Protein AF-A0A9X0D3S2-F1 (afdb_monomer)

InterPro domains:
  IPR022591 Transcription initiation factor TFIID subunit 1, histone acetyltransferase domain [PF12157] (1-83)
  IPR040240 Transcription initiation factor TFIID subunit 1 [PTHR13900] (1-86)

Radius of gyration: 18.05 Å; Cα contacts (8 Å, |Δi|>4): 117; chains: 1; bounding box: 46×35×56 Å

Nearest PDB structures (foldseek):
  4rgw-assembly1_A  TM=9.937E-01  e=2.142E-07  Homo sapiens
  6mzm-assembly1_A  TM=9.939E-01  e=8.549E-07  Homo sapiens
  6mzl-assembly1_A  TM=9.836E-01  e=9.695E-07  Homo sapiens
  7eg7-assembly1_A  TM=9.935E-01  e=9.335E-06  Homo sapiens
  8wak-assembly1_A  TM=9.688E-01  e=7.729E-06  Homo sapiens

Mean predicted aligned error: 12.79 Å

Secondary structure (DSSP, 8-state):
-HHHHHHHHHTT--HHHH-----S--TTTTSSS-HHHHTSHHHHHHHHHHHHTTS-EEBSSSTT-TTSSSSS----EE----S---S-BPPPTTTHHHHHHHSSS-----

Structure (mmCIF, N/CA/C/O backbone):
data_AF-A0A9X0D3S2-F1
#
_entry.id   AF-A0A9X0D3S2-F1
#
loop_
_atom_site.group_PDB
_atom_site.id
_atom_site.type_symbol
_atom_site.label_atom_id
_atom_site.label_alt_id
_atom_site.label_comp_id
_atom_site.label_asym_id
_atom_site.label_entity_id
_atom_site.label_seq_id
_atom_site.pdbx_PDB_ins_code
_atom_site.Cartn_x
_atom_site.Cartn_y
_atom_site.Cartn_z
_atom_site.occupancy
_atom_site.B_iso_or_equiv
_atom_site.auth_seq_id
_atom_site.auth_comp_id
_atom_site.auth_asym_id
_atom_site.auth_atom_id
_atom_site.pdbx_PDB_model_num
ATOM 1 N N . MET A 1 1 ? 15.211 1.372 3.879 1.00 82.44 1 MET A N 1
ATOM 2 C CA . MET A 1 1 ? 14.708 2.381 2.920 1.00 82.44 1 MET A CA 1
ATOM 3 C C . MET A 1 1 ? 15.318 2.199 1.535 1.00 82.44 1 MET A C 1
ATOM 5 O O . MET A 1 1 ? 14.545 1.964 0.621 1.00 82.44 1 MET A O 1
ATOM 9 N N . LEU A 1 2 ? 16.651 2.159 1.391 1.00 87.19 2 LEU A N 1
ATOM 10 C CA . LEU A 1 2 ? 17.346 2.020 0.093 1.00 87.19 2 LEU A CA 1
ATOM 11 C C . LEU A 1 2 ? 16.837 0.881 -0.812 1.00 87.19 2 LEU A C 1
ATOM 13 O O . LEU A 1 2 ? 16.659 1.074 -2.006 1.00 87.19 2 LEU A O 1
ATOM 17 N N . ALA A 1 3 ? 16.541 -0.297 -0.254 1.00 89.69 3 ALA A N 1
ATOM 18 C CA . ALA A 1 3 ? 16.035 -1.419 -1.051 1.00 89.69 3 ALA A CA 1
ATOM 19 C C . ALA A 1 3 ? 14.660 -1.146 -1.695 1.00 89.69 3 ALA A C 1
ATOM 21 O O . ALA A 1 3 ? 14.403 -1.597 -2.804 1.00 89.69 3 ALA A O 1
ATOM 22 N N . ALA A 1 4 ? 13.771 -0.426 -1.004 1.00 86.50 4 ALA A N 1
ATOM 23 C CA . ALA A 1 4 ? 12.458 -0.074 -1.544 1.00 86.50 4 ALA A CA 1
ATOM 24 C C . ALA A 1 4 ? 12.557 1.094 -2.535 1.00 86.50 4 ALA A C 1
ATOM 26 O O . ALA A 1 4 ? 11.885 1.086 -3.557 1.00 86.50 4 ALA A O 1
ATOM 27 N N . GLU A 1 5 ? 13.448 2.050 -2.267 1.00 86.81 5 GLU A N 1
ATOM 28 C CA . GLU A 1 5 ? 13.780 3.129 -3.200 1.00 86.81 5 GLU A CA 1
ATOM 29 C C . GLU A 1 5 ? 14.305 2.582 -4.532 1.00 86.81 5 GLU A C 1
ATOM 31 O O . GLU A 1 5 ? 13.840 2.996 -5.590 1.00 86.81 5 GLU A O 1
ATOM 36 N N . GLN A 1 6 ? 15.213 1.603 -4.486 1.00 89.44 6 GLN A N 1
ATOM 37 C CA . GLN A 1 6 ? 15.739 0.965 -5.689 1.00 89.44 6 GLN A CA 1
ATOM 38 C C . GLN A 1 6 ? 14.632 0.284 -6.499 1.00 89.44 6 GLN A C 1
ATOM 40 O O . GLN A 1 6 ? 14.546 0.501 -7.699 1.00 89.44 6 GLN A O 1
ATOM 45 N N . ARG A 1 7 ? 13.739 -0.473 -5.849 1.00 88.56 7 ARG A N 1
ATOM 46 C CA . ARG A 1 7 ? 12.608 -1.127 -6.534 1.00 88.56 7 ARG A CA 1
ATOM 47 C C . ARG A 1 7 ? 11.689 -0.123 -7.225 1.00 88.56 7 ARG A C 1
ATOM 49 O O . ARG A 1 7 ? 11.231 -0.384 -8.330 1.00 88.56 7 ARG A O 1
ATOM 56 N N . LEU A 1 8 ? 11.436 1.020 -6.589 1.00 86.31 8 LEU A N 1
ATOM 57 C CA . LEU A 1 8 ? 10.630 2.080 -7.190 1.00 86.31 8 LEU A CA 1
ATOM 58 C C . LEU A 1 8 ? 11.347 2.721 -8.384 1.00 86.31 8 LEU A C 1
ATOM 60 O O . LEU A 1 8 ? 10.720 2.920 -9.422 1.00 86.31 8 LEU A O 1
ATOM 64 N N . LYS A 1 9 ? 12.662 2.955 -8.286 1.00 88.12 9 LYS A N 1
ATOM 65 C CA . LYS A 1 9 ? 13.487 3.408 -9.418 1.00 88.12 9 LYS A CA 1
ATOM 66 C C . LYS A 1 9 ? 13.444 2.411 -10.582 1.00 88.12 9 LYS A C 1
ATOM 68 O O . LYS A 1 9 ? 13.229 2.829 -11.718 1.00 88.12 9 LYS A O 1
ATOM 73 N N . ASP A 1 10 ? 13.572 1.115 -10.301 1.00 89.75 10 ASP A N 1
ATOM 74 C CA . ASP A 1 10 ? 13.507 0.041 -11.303 1.00 89.75 10 ASP A CA 1
ATOM 75 C C . ASP A 1 10 ? 12.117 -0.047 -11.967 1.00 89.75 10 ASP A C 1
ATOM 77 O O . ASP A 1 10 ? 12.014 -0.364 -13.151 1.00 89.75 10 ASP A O 1
ATOM 81 N N . ALA A 1 11 ? 11.051 0.288 -11.232 1.00 86.19 11 ALA A N 1
ATOM 82 C CA . ALA A 1 11 ? 9.683 0.388 -11.743 1.00 86.19 11 ALA A CA 1
ATOM 83 C C . ALA A 1 11 ? 9.393 1.701 -12.508 1.00 86.19 11 ALA A C 1
ATOM 85 O O . ALA A 1 11 ? 8.295 1.874 -13.033 1.00 86.19 11 ALA A O 1
ATOM 86 N N . GLY A 1 12 ? 10.360 2.622 -12.602 1.00 84.56 12 GLY A N 1
ATOM 87 C CA . GLY A 1 12 ? 10.232 3.889 -13.333 1.00 84.56 12 GLY A CA 1
ATOM 8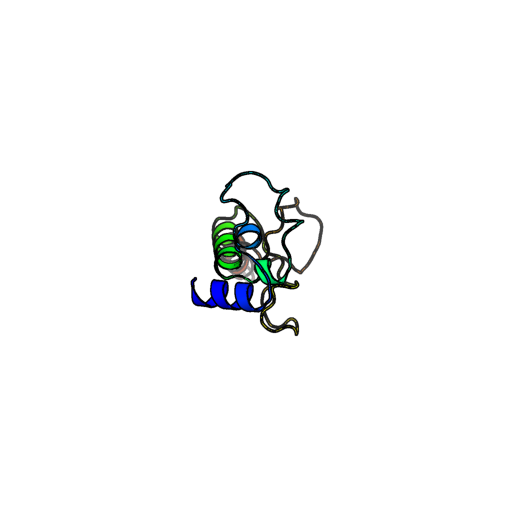8 C C . GLY A 1 12 ? 9.798 5.092 -12.487 1.00 84.56 12 GLY A C 1
ATOM 89 O O . GLY A 1 12 ? 9.644 6.190 -13.025 1.00 84.56 12 GLY A O 1
ATOM 90 N N . TYR A 1 13 ? 9.652 4.933 -11.169 1.00 81.88 13 TYR A N 1
ATOM 91 C CA . TYR A 1 13 ? 9.365 6.034 -10.249 1.00 81.88 13 TYR A CA 1
ATOM 92 C C . TYR A 1 13 ? 10.656 6.786 -9.889 1.00 81.88 13 TYR A C 1
ATOM 94 O O . TYR A 1 13 ? 11.490 6.319 -9.113 1.00 81.88 13 TYR A O 1
ATOM 102 N N . GLY A 1 14 ? 10.840 7.973 -10.473 1.00 75.56 14 GLY A N 1
ATOM 103 C CA . GLY A 1 14 ? 11.985 8.848 -10.194 1.00 75.56 14 GLY A CA 1
ATOM 104 C C . GLY A 1 14 ? 11.881 9.593 -8.857 1.00 75.56 14 GLY A C 1
ATOM 105 O O . GLY A 1 14 ? 10.801 9.723 -8.288 1.00 75.56 14 GLY A O 1
ATOM 106 N N . GLU A 1 15 ? 12.993 10.173 -8.388 1.00 66.44 15 GLU A N 1
ATOM 107 C CA . GLU A 1 15 ? 13.128 10.794 -7.049 1.00 66.44 15 GLU A CA 1
ATOM 108 C C . GLU A 1 15 ? 12.077 11.865 -6.716 1.00 66.44 15 GLU A C 1
ATOM 110 O O . GLU A 1 15 ? 11.720 12.046 -5.556 1.00 66.44 15 GLU A O 1
ATOM 115 N N . LYS A 1 16 ? 11.510 12.517 -7.735 1.00 63.19 16 LYS A N 1
ATOM 116 C CA . LYS A 1 16 ? 10.457 13.537 -7.602 1.00 63.19 16 LYS A CA 1
ATOM 117 C C . LYS A 1 16 ? 9.111 12.965 -7.134 1.00 63.19 16 LYS A C 1
ATOM 119 O O . LYS A 1 16 ? 8.292 13.705 -6.611 1.00 63.19 16 LYS A O 1
ATOM 124 N N . SER A 1 17 ? 8.880 11.670 -7.356 1.00 61.31 17 SER A N 1
ATOM 125 C CA . SER A 1 17 ? 7.648 10.953 -7.001 1.00 61.31 17 SER A CA 1
ATOM 126 C C . SER A 1 17 ? 7.770 10.210 -5.660 1.00 61.31 17 SER A C 1
ATOM 128 O O . SER A 1 17 ? 6.763 9.873 -5.047 1.00 61.31 17 SER A O 1
ATOM 130 N N . LEU A 1 18 ? 8.997 9.982 -5.171 1.00 62.22 18 LEU A N 1
ATOM 131 C CA . LEU A 1 18 ? 9.272 9.135 -3.999 1.00 62.22 18 LEU A CA 1
ATOM 132 C C . LEU A 1 18 ? 9.000 9.828 -2.659 1.00 62.22 18 LEU A C 1
ATOM 134 O O . LEU A 1 18 ? 8.665 9.163 -1.675 1.00 62.22 18 LEU A O 1
ATOM 138 N N . PHE A 1 19 ? 9.136 11.154 -2.622 1.00 60.25 19 PHE A N 1
ATOM 139 C CA . PHE A 1 19 ? 8.951 11.956 -1.420 1.00 60.25 19 PHE A CA 1
ATOM 140 C C . PHE A 1 19 ? 7.625 12.707 -1.505 1.00 60.25 19 PHE A C 1
ATOM 142 O O . PHE A 1 19 ? 7.551 13.817 -2.024 1.00 60.25 19 PHE A O 1
ATOM 149 N N . SER A 1 20 ? 6.561 12.104 -0.977 1.00 55.06 20 SER A N 1
ATOM 150 C CA . SER A 1 20 ? 5.396 12.881 -0.553 1.00 55.06 20 SER A CA 1
ATOM 151 C C . SER A 1 20 ? 5.878 13.807 0.561 1.00 55.06 20 SER A C 1
ATOM 153 O O . SER A 1 20 ? 6.369 13.312 1.578 1.00 55.06 20 SER A O 1
ATOM 155 N N . CYS A 1 21 ? 5.847 15.118 0.310 1.00 46.22 21 CYS A N 1
ATOM 156 C CA . CYS A 1 21 ? 6.409 16.146 1.180 1.00 46.22 21 CYS A CA 1
ATOM 157 C C . CYS A 1 21 ? 6.089 15.899 2.659 1.00 46.22 21 CYS A C 1
ATOM 159 O O . CYS A 1 21 ? 4.985 15.508 3.034 1.00 46.22 21 CYS A O 1
ATOM 161 N N . ASP A 1 22 ? 7.111 16.139 3.473 1.00 45.06 22 ASP A N 1
ATOM 162 C CA . ASP A 1 22 ? 7.211 15.927 4.916 1.00 45.06 22 ASP A CA 1
ATOM 163 C C . ASP A 1 22 ? 6.294 16.835 5.755 1.00 45.06 22 ASP A C 1
ATOM 165 O O . ASP A 1 22 ? 6.606 17.120 6.908 1.00 45.06 22 ASP A O 1
ATOM 169 N N . ASP A 1 23 ? 5.184 17.327 5.204 1.00 44.47 23 ASP A N 1
ATOM 170 C CA . ASP A 1 23 ? 4.349 18.264 5.937 1.00 44.47 23 ASP A CA 1
ATOM 171 C C . ASP A 1 23 ? 3.350 17.504 6.815 1.00 44.47 23 ASP A C 1
ATOM 173 O O . ASP A 1 23 ? 2.485 16.753 6.356 1.00 44.47 23 ASP A O 1
ATOM 177 N N . ASP A 1 24 ? 3.475 17.716 8.123 1.00 50.34 24 ASP A N 1
ATOM 178 C CA . ASP A 1 24 ? 2.521 17.314 9.162 1.00 50.34 24 ASP A CA 1
ATOM 179 C C . ASP A 1 24 ? 1.164 18.041 9.018 1.00 50.34 24 ASP A C 1
ATOM 181 O O . ASP A 1 24 ? 0.306 17.963 9.904 1.00 50.34 24 ASP A O 1
ATOM 185 N N . ASN A 1 25 ? 0.960 18.743 7.904 1.00 47.41 25 ASN A N 1
ATOM 186 C CA . ASN A 1 25 ? -0.198 19.544 7.603 1.00 47.41 25 ASN A CA 1
ATOM 187 C C . ASN A 1 25 ? -0.772 19.172 6.229 1.00 47.41 25 ASN A C 1
ATOM 189 O O . ASN A 1 25 ? -0.064 19.051 5.238 1.00 47.41 25 ASN A O 1
ATOM 193 N N . ASP A 1 26 ? -2.092 19.073 6.209 1.00 43.72 26 ASP A N 1
ATOM 194 C CA . ASP A 1 26 ? -2.969 18.931 5.054 1.00 43.72 26 ASP A CA 1
ATOM 195 C C . ASP A 1 26 ? -3.348 17.506 4.587 1.00 43.72 26 ASP A C 1
ATOM 197 O O . ASP A 1 26 ? -2.641 16.761 3.907 1.00 43.72 26 ASP A O 1
ATOM 201 N N . ASP A 1 27 ? -4.601 17.192 4.911 1.00 50.28 27 ASP A N 1
ATOM 202 C CA . ASP A 1 27 ? -5.440 16.031 4.589 1.00 50.28 27 ASP A CA 1
ATOM 203 C C . ASP A 1 27 ? -5.782 15.938 3.075 1.00 50.28 27 ASP A C 1
ATOM 205 O O . ASP A 1 27 ? -6.729 15.265 2.650 1.00 50.28 27 ASP A O 1
ATOM 209 N N . SER A 1 28 ? -5.019 16.641 2.232 1.00 43.28 28 SER A N 1
ATOM 210 C CA . SER A 1 28 ? -5.373 16.954 0.843 1.00 43.28 28 SER A CA 1
ATOM 211 C C . SER A 1 28 ? -4.394 16.383 -0.182 1.00 43.28 28 SER A C 1
ATOM 213 O O . SER A 1 28 ? -4.817 15.981 -1.269 1.00 43.28 28 SER A O 1
ATOM 215 N N . GLU A 1 29 ? -3.110 16.251 0.164 1.00 45.75 29 GLU A N 1
ATOM 216 C CA . GLU A 1 29 ? -2.050 15.939 -0.810 1.00 45.75 29 GLU A CA 1
ATOM 217 C C . GLU A 1 29 ? -1.731 14.438 -0.926 1.00 45.75 29 GLU A C 1
ATOM 219 O O . GLU A 1 29 ? -0.817 14.015 -1.625 1.00 45.75 29 GLU A O 1
ATOM 224 N N . SER A 1 30 ? -2.529 13.587 -0.276 1.00 52.53 30 SER A N 1
ATOM 225 C CA . SER A 1 30 ? -2.390 12.125 -0.366 1.00 52.53 30 SER A CA 1
ATOM 226 C C . SER A 1 30 ? -3.148 11.502 -1.547 1.00 52.53 30 SER A C 1
ATOM 228 O O . SER A 1 30 ? -3.165 10.278 -1.676 1.00 52.53 30 SER A O 1
ATOM 230 N N . LYS A 1 31 ? -3.814 12.298 -2.397 1.00 51.72 31 LYS A N 1
ATOM 231 C CA . LYS A 1 31 ? -4.681 11.794 -3.485 1.00 51.72 31 LYS A CA 1
ATOM 232 C C . LYS A 1 31 ? -3.978 11.626 -4.837 1.00 51.72 31 LYS A C 1
ATOM 234 O O . LYS A 1 31 ? -4.478 10.863 -5.650 1.00 51.72 31 LYS A O 1
ATOM 239 N N . ASN A 1 32 ? -2.826 12.267 -5.052 1.00 59.53 32 ASN A N 1
ATOM 240 C CA . ASN A 1 32 ? -2.069 12.211 -6.317 1.00 59.53 32 ASN A CA 1
ATOM 241 C C . ASN A 1 32 ? -0.792 11.353 -6.246 1.00 59.53 32 ASN A C 1
ATOM 243 O O . ASN A 1 32 ? 0.076 11.461 -7.104 1.00 59.53 32 ASN A O 1
ATOM 247 N N . ILE A 1 33 ? -0.658 10.522 -5.212 1.00 73.12 33 ILE A N 1
ATOM 248 C CA . ILE A 1 33 ? 0.415 9.526 -5.121 1.00 73.12 33 ILE A CA 1
ATOM 249 C C . ILE A 1 33 ? -0.065 8.208 -5.717 1.00 73.12 33 ILE A C 1
ATOM 251 O O . ILE A 1 33 ? -1.156 7.736 -5.375 1.00 73.12 33 ILE A O 1
ATOM 255 N N . ASP A 1 34 ? 0.772 7.624 -6.569 1.00 81.31 34 ASP A N 1
ATOM 256 C CA . ASP A 1 34 ? 0.535 6.316 -7.169 1.00 81.31 34 ASP A CA 1
ATOM 257 C C . ASP A 1 34 ? 0.548 5.203 -6.116 1.00 81.31 34 ASP A C 1
ATOM 259 O O . ASP A 1 34 ? 1.216 5.294 -5.078 1.00 81.31 34 ASP A O 1
ATOM 263 N N . ASP A 1 35 ? -0.202 4.136 -6.386 1.00 81.00 35 ASP A N 1
ATOM 264 C CA . ASP A 1 35 ? -0.398 3.032 -5.443 1.00 81.00 35 ASP A CA 1
ATOM 265 C C . ASP A 1 35 ? 0.915 2.332 -5.065 1.00 81.00 35 ASP A C 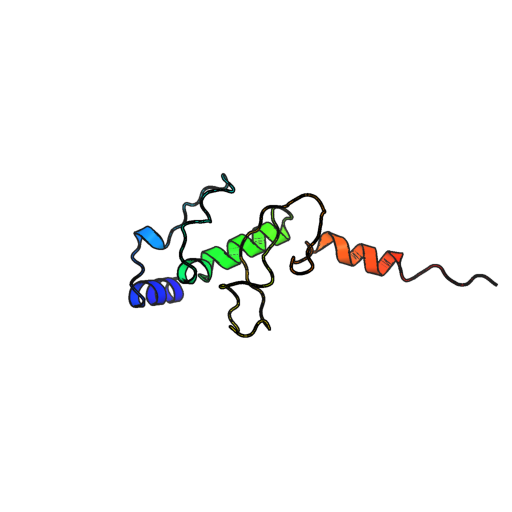1
ATOM 267 O O . ASP A 1 35 ? 1.133 2.040 -3.888 1.00 81.00 35 ASP A O 1
ATOM 271 N N . GLU A 1 36 ? 1.841 2.186 -6.016 1.00 81.81 36 GLU A N 1
ATOM 272 C CA . GLU A 1 36 ? 3.179 1.623 -5.783 1.00 81.81 36 GLU A CA 1
ATOM 273 C C . GLU A 1 36 ? 4.016 2.472 -4.817 1.00 81.81 36 GLU A C 1
ATOM 275 O O . GLU A 1 36 ? 4.749 1.953 -3.977 1.00 81.81 36 GLU A O 1
ATOM 280 N N . VAL A 1 37 ? 3.874 3.799 -4.865 1.00 84.12 37 VAL A N 1
ATOM 281 C CA . VAL A 1 37 ? 4.549 4.691 -3.914 1.00 84.12 37 VAL A CA 1
ATOM 282 C C . VAL A 1 37 ? 3.866 4.616 -2.548 1.00 84.12 37 VAL A C 1
ATOM 284 O O . VAL A 1 37 ? 4.536 4.660 -1.514 1.00 84.12 37 VAL A O 1
ATOM 287 N N . ARG A 1 38 ? 2.539 4.442 -2.499 1.00 83.81 38 ARG A N 1
ATOM 288 C CA . ARG A 1 38 ? 1.780 4.261 -1.246 1.00 83.81 38 ARG A CA 1
ATOM 289 C C . ARG A 1 38 ? 2.218 3.029 -0.459 1.00 83.81 38 ARG A C 1
ATOM 291 O O . ARG A 1 38 ? 2.22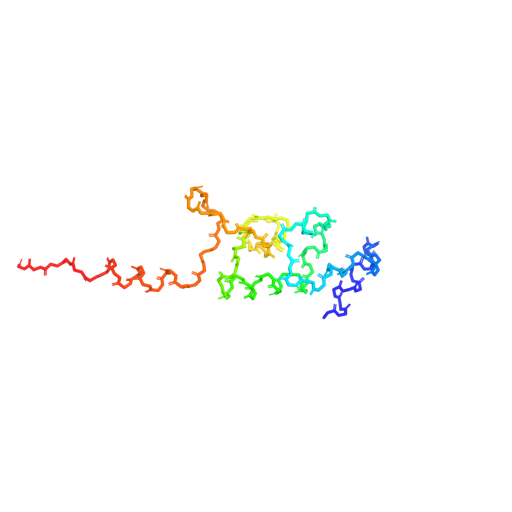0 3.084 0.770 1.00 83.81 38 ARG A O 1
ATOM 298 N N . THR A 1 39 ? 2.598 1.950 -1.142 1.00 85.62 39 THR A N 1
ATOM 299 C CA . THR A 1 39 ? 3.058 0.708 -0.496 1.00 85.62 39 THR A CA 1
ATOM 300 C C . THR A 1 39 ? 4.471 0.824 0.082 1.00 85.62 39 THR A C 1
ATOM 302 O O . THR A 1 39 ? 4.902 -0.028 0.866 1.00 85.62 39 THR A O 1
ATOM 305 N N . ALA A 1 40 ? 5.193 1.904 -0.236 1.00 89.19 40 ALA A N 1
ATOM 306 C CA . ALA A 1 40 ? 6.547 2.109 0.239 1.00 89.19 40 ALA A CA 1
ATOM 307 C C . ALA A 1 40 ? 6.627 2.153 1.779 1.00 89.19 40 ALA A C 1
ATOM 309 O O . ALA A 1 40 ? 5.748 2.705 2.453 1.00 89.19 40 ALA A O 1
ATOM 310 N N . PRO A 1 41 ? 7.716 1.630 2.375 1.00 88.94 41 PRO A N 1
ATOM 311 C CA . PRO A 1 41 ? 7.819 1.461 3.823 1.00 88.94 41 PRO A CA 1
ATOM 312 C C . PRO A 1 41 ? 7.785 2.783 4.598 1.00 88.94 41 PRO A C 1
ATOM 314 O O . PRO A 1 41 ? 7.322 2.807 5.737 1.00 88.94 41 PRO A O 1
ATOM 317 N N . TRP A 1 42 ? 8.254 3.889 4.008 1.00 87.94 42 TRP A N 1
ATOM 318 C CA . TRP A 1 42 ? 8.165 5.214 4.632 1.00 87.94 42 TRP A CA 1
ATOM 319 C C . TRP A 1 42 ? 6.724 5.714 4.726 1.00 87.94 42 TRP A C 1
ATOM 321 O O . TRP A 1 42 ? 6.365 6.318 5.733 1.00 87.94 42 TRP A O 1
ATOM 331 N N . ASN A 1 43 ? 5.886 5.410 3.737 1.00 87.19 43 ASN A N 1
ATOM 332 C CA . ASN A 1 43 ? 4.482 5.806 3.730 1.00 87.19 43 ASN A CA 1
ATOM 333 C C . ASN A 1 43 ? 3.657 4.942 4.690 1.00 87.19 43 ASN A C 1
ATOM 335 O O . ASN A 1 43 ? 3.001 5.472 5.592 1.00 87.19 43 ASN A O 1
ATOM 339 N N . THR A 1 44 ? 3.763 3.618 4.568 1.00 88.19 44 THR A N 1
ATOM 340 C CA . THR A 1 44 ? 3.000 2.665 5.390 1.00 88.19 44 THR A CA 1
ATOM 341 C C . THR A 1 44 ? 3.346 2.766 6.880 1.00 88.19 44 THR A C 1
ATOM 343 O O . THR A 1 44 ? 2.449 2.794 7.726 1.00 88.19 44 THR A O 1
ATOM 346 N N . THR A 1 45 ? 4.629 2.922 7.231 1.00 89.38 45 THR A N 1
ATOM 347 C CA . THR A 1 45 ? 5.061 3.047 8.637 1.00 89.38 45 THR A CA 1
ATOM 348 C C . THR A 1 45 ? 4.596 4.364 9.266 1.00 89.38 45 THR A C 1
ATOM 350 O O . THR A 1 45 ? 4.114 4.371 10.401 1.00 89.38 45 THR A O 1
ATOM 353 N N . ARG A 1 46 ? 4.688 5.492 8.542 1.00 88.00 46 ARG A N 1
ATOM 354 C CA . ARG A 1 46 ? 4.214 6.805 9.028 1.00 88.00 46 ARG A CA 1
ATOM 355 C C . ARG A 1 46 ? 2.698 6.819 9.232 1.00 88.00 46 ARG A C 1
ATOM 357 O O . ARG A 1 46 ? 2.220 7.354 10.238 1.00 88.00 46 ARG A O 1
ATOM 364 N N . ALA A 1 47 ? 1.953 6.198 8.316 1.00 87.56 47 ALA A N 1
ATOM 365 C CA . ALA A 1 47 ? 0.512 6.015 8.441 1.00 87.56 47 ALA A CA 1
ATOM 366 C C . ALA A 1 47 ? 0.172 5.203 9.700 1.00 87.56 47 ALA A C 1
ATOM 368 O O . ALA A 1 47 ? -0.618 5.654 10.531 1.00 87.56 47 ALA A O 1
ATOM 369 N N . PHE A 1 48 ? 0.837 4.062 9.893 1.00 87.75 48 PHE A N 1
ATOM 370 C CA . PHE A 1 48 ? 0.636 3.201 11.055 1.00 87.75 48 PHE A CA 1
ATOM 371 C C . PHE A 1 48 ? 0.924 3.912 12.384 1.00 87.75 48 PHE A C 1
ATOM 373 O O . PHE A 1 48 ? 0.099 3.871 13.296 1.00 87.75 48 PHE A O 1
ATOM 380 N N . ILE A 1 49 ? 2.042 4.638 12.494 1.00 89.31 49 ILE A N 1
ATOM 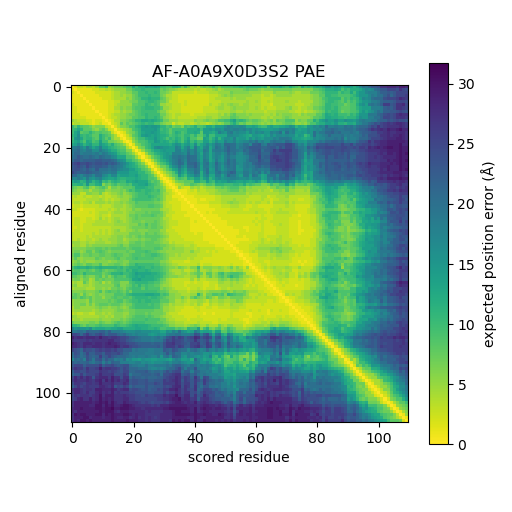381 C CA . ILE A 1 49 ? 2.377 5.407 13.706 1.00 89.31 49 ILE A CA 1
ATOM 382 C C . ILE A 1 49 ? 1.323 6.487 13.985 1.00 89.31 49 ILE A C 1
ATOM 384 O O . ILE A 1 49 ? 0.934 6.695 15.136 1.00 89.31 49 ILE A O 1
ATOM 388 N N . SER A 1 50 ? 0.837 7.171 12.947 1.00 85.00 50 SER A N 1
ATOM 389 C CA . SER A 1 50 ? -0.208 8.195 13.082 1.00 85.00 50 SER A CA 1
ATOM 390 C C . SER A 1 50 ? -1.526 7.601 13.582 1.00 85.00 50 SER A C 1
ATOM 392 O O . SER A 1 50 ? -2.165 8.181 14.463 1.00 85.00 50 SER A O 1
ATOM 394 N N . ALA A 1 51 ? -1.889 6.414 13.092 1.00 85.06 51 ALA A N 1
ATOM 395 C CA . ALA A 1 51 ? -3.060 5.681 13.557 1.00 85.06 51 ALA A CA 1
ATOM 396 C C . ALA A 1 51 ? -2.901 5.188 15.003 1.00 85.06 51 ALA A C 1
ATOM 398 O O . ALA A 1 51 ? -3.805 5.363 15.818 1.00 85.06 51 ALA A O 1
ATOM 399 N N . MET A 1 52 ? -1.723 4.673 15.368 1.00 86.38 52 MET A N 1
ATOM 400 C CA . MET A 1 52 ? -1.416 4.263 16.745 1.00 86.38 52 MET A CA 1
ATOM 401 C C . MET A 1 52 ? -1.477 5.427 17.742 1.00 86.38 52 MET A C 1
ATOM 403 O O . MET A 1 52 ? -1.824 5.232 18.903 1.00 86.38 52 MET A O 1
ATOM 407 N N . ARG A 1 53 ? -1.200 6.653 17.285 1.00 85.69 53 ARG A N 1
ATOM 408 C CA . ARG A 1 53 ? -1.342 7.891 18.069 1.00 85.69 53 ARG A CA 1
ATOM 409 C C . ARG A 1 53 ? -2.765 8.465 18.070 1.00 85.69 53 ARG A C 1
ATOM 411 O O . ARG A 1 53 ? -2.971 9.539 18.625 1.00 85.69 53 ARG A O 1
ATOM 418 N N . GLY A 1 54 ? -3.730 7.802 17.431 1.00 80.38 54 GLY A N 1
ATOM 419 C CA . GLY A 1 54 ? -5.118 8.260 17.349 1.00 80.38 54 GLY A CA 1
ATOM 420 C C . GLY A 1 54 ? -5.344 9.474 16.443 1.00 80.38 54 GLY A C 1
ATOM 421 O O . GLY A 1 54 ? -6.413 10.073 16.500 1.00 80.38 54 GLY A O 1
ATOM 422 N N . LYS A 1 55 ? -4.359 9.852 15.614 1.00 81.81 55 LYS A N 1
ATOM 423 C CA . LYS A 1 55 ? -4.455 11.026 14.729 1.00 81.81 55 LYS A CA 1
ATOM 424 C C . LYS A 1 55 ? -5.281 10.754 13.467 1.00 81.81 55 LYS A C 1
ATOM 426 O O . LYS A 1 55 ? -5.882 11.671 12.922 1.00 81.81 55 LYS A O 1
ATOM 431 N N . CYS A 1 56 ? -5.298 9.512 12.990 1.00 82.44 56 CYS A N 1
ATOM 432 C CA . CYS A 1 56 ? -6.022 9.096 11.788 1.00 82.44 56 CYS A CA 1
ATOM 433 C C . CYS A 1 56 ? -6.476 7.633 11.893 1.00 82.44 56 CYS A C 1
ATOM 435 O O . CYS A 1 56 ? -6.090 6.921 12.819 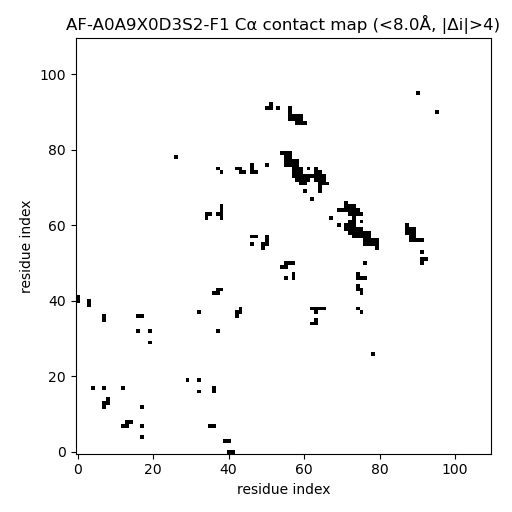1.00 82.44 56 CYS A O 1
ATOM 437 N N . GLN A 1 57 ? -7.263 7.170 10.923 1.00 85.00 57 GLN A N 1
ATOM 438 C CA . GLN A 1 57 ? -7.582 5.750 10.739 1.00 85.00 57 GLN A CA 1
ATOM 439 C C . GLN A 1 57 ? -6.824 5.193 9.530 1.00 85.00 57 GLN A C 1
ATOM 441 O O . GLN A 1 57 ? -6.328 5.964 8.705 1.00 85.00 57 GLN A O 1
ATOM 446 N N . LEU A 1 58 ? -6.720 3.864 9.426 1.00 86.81 58 LEU A N 1
ATOM 447 C CA . LEU A 1 58 ? -6.190 3.201 8.230 1.00 86.81 58 LEU A CA 1
ATOM 448 C C . LEU A 1 58 ? -7.307 2.509 7.448 1.00 86.81 58 LEU A C 1
ATOM 450 O O . LEU A 1 58 ? -8.232 1.946 8.043 1.00 86.81 58 LEU A O 1
ATOM 454 N N . ALA A 1 59 ? -7.192 2.533 6.121 1.00 85.94 59 ALA A N 1
ATOM 455 C CA . ALA A 1 59 ? -8.022 1.744 5.218 1.00 85.94 59 ALA A CA 1
ATOM 456 C C . ALA A 1 59 ? -7.599 0.271 5.276 1.00 85.94 59 ALA A C 1
ATOM 458 O O . ALA A 1 59 ? -6.636 -0.100 4.616 1.00 85.94 59 ALA A O 1
ATOM 459 N N . VAL A 1 60 ? -8.322 -0.565 6.033 1.00 81.31 60 VAL A N 1
ATOM 460 C CA . VAL A 1 60 ? -7.989 -1.996 6.221 1.00 81.31 60 VAL A CA 1
ATOM 461 C C . VAL A 1 60 ? -7.894 -2.734 4.888 1.00 81.31 60 VAL A C 1
ATOM 463 O O . VAL A 1 60 ? -6.987 -3.536 4.699 1.00 81.31 60 VAL A O 1
ATOM 466 N N . THR A 1 61 ? -8.776 -2.397 3.949 1.00 84.06 61 THR A N 1
ATOM 467 C CA . THR A 1 61 ? -8.793 -2.923 2.582 1.00 84.06 61 THR A CA 1
ATOM 468 C C . THR A 1 61 ? -8.331 -1.839 1.611 1.00 84.06 61 THR A C 1
ATOM 470 O O . THR A 1 61 ? -8.807 -0.704 1.692 1.00 84.06 61 THR A O 1
ATOM 473 N N . GLY A 1 62 ? -7.431 -2.167 0.683 1.00 81.75 62 GLY A N 1
ATOM 474 C CA . GLY A 1 62 ? -6.938 -1.216 -0.314 1.00 81.75 62 GLY A CA 1
ATOM 475 C C . GLY A 1 62 ? -5.755 -1.740 -1.124 1.00 81.75 62 GLY A C 1
ATOM 476 O O . GLY A 1 62 ? -5.277 -2.844 -0.889 1.00 81.75 62 GLY A O 1
ATOM 477 N N . SER A 1 63 ? -5.268 -0.916 -2.054 1.00 79.69 63 SER A N 1
ATOM 478 C CA . SER A 1 63 ? -4.140 -1.217 -2.954 1.00 79.69 63 SER A CA 1
ATOM 479 C C . SER A 1 63 ? -2.810 -1.461 -2.233 1.00 79.69 63 SER A C 1
ATOM 481 O O . SER A 1 63 ? -1.916 -2.083 -2.792 1.00 79.69 63 SER A O 1
ATOM 483 N N . ALA A 1 64 ? -2.683 -1.011 -0.981 1.00 83.69 64 ALA A N 1
ATOM 484 C CA . ALA A 1 64 ? -1.499 -1.241 -0.159 1.00 83.69 64 ALA A CA 1
ATOM 485 C C . ALA A 1 64 ? -1.537 -2.555 0.641 1.00 83.69 64 ALA A C 1
ATOM 487 O O . ALA A 1 64 ? -0.713 -2.729 1.537 1.00 83.69 64 ALA A O 1
ATOM 488 N N . ASP A 1 65 ? -2.494 -3.449 0.373 1.00 88.00 65 ASP A N 1
ATOM 489 C CA . ASP A 1 65 ? -2.496 -4.801 0.931 1.00 88.00 65 ASP A CA 1
ATOM 490 C C . ASP A 1 65 ? -1.371 -5.629 0.278 1.00 88.00 65 ASP A C 1
ATOM 492 O O . ASP A 1 65 ? -1.459 -5.950 -0.910 1.00 88.00 65 ASP A O 1
ATOM 496 N N . PRO A 1 66 ? -0.325 -6.020 1.031 1.00 86.12 66 PRO A N 1
ATOM 497 C CA . PRO A 1 66 ? 0.798 -6.770 0.477 1.00 86.12 66 PRO A CA 1
ATOM 498 C C . PRO A 1 66 ? 0.422 -8.190 0.026 1.00 86.12 66 PRO A C 1
ATOM 500 O O . PRO A 1 66 ? 1.216 -8.826 -0.663 1.00 86.12 66 PRO A O 1
ATOM 503 N N . THR A 1 67 ? -0.746 -8.710 0.426 1.00 88.44 67 THR A N 1
ATOM 504 C CA . THR A 1 67 ? -1.215 -10.049 0.037 1.00 88.44 67 THR A CA 1
ATOM 505 C C . THR A 1 67 ? -1.909 -10.056 -1.323 1.00 88.44 67 THR A C 1
ATOM 507 O O . THR A 1 67 ? -1.915 -11.080 -2.001 1.00 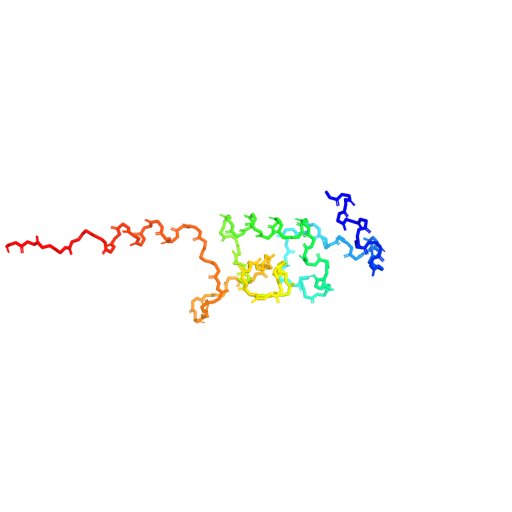88.44 67 THR A O 1
ATOM 510 N N . GLY A 1 68 ? -2.495 -8.927 -1.740 1.00 83.56 68 GLY A N 1
ATOM 511 C CA . GLY A 1 68 ? -3.273 -8.819 -2.978 1.00 83.56 68 GLY A CA 1
ATOM 512 C C . GLY A 1 68 ? -4.564 -9.654 -3.006 1.00 83.56 68 GLY A C 1
ATOM 513 O O . GLY A 1 68 ? -5.262 -9.652 -4.019 1.00 83.56 68 GLY A O 1
ATOM 514 N N . CYS A 1 69 ? -4.895 -10.356 -1.919 1.00 87.75 69 CYS A N 1
ATOM 515 C CA . CYS A 1 69 ? -6.072 -11.218 -1.791 1.00 87.75 69 CYS A CA 1
ATOM 516 C C . CYS A 1 69 ? -7.006 -10.813 -0.638 1.00 87.75 69 CYS A C 1
ATOM 518 O O . CYS A 1 69 ? -8.021 -11.475 -0.427 1.00 87.75 69 CYS A O 1
ATOM 520 N N . GLY A 1 70 ? -6.717 -9.723 0.081 1.00 85.00 70 GLY A N 1
ATOM 521 C CA . GLY A 1 70 ? -7.548 -9.233 1.181 1.00 85.00 70 GLY A CA 1
ATOM 522 C C . GLY A 1 70 ? -7.269 -9.899 2.530 1.00 85.00 70 GLY A C 1
ATOM 523 O O . GLY A 1 70 ? -8.059 -9.731 3.456 1.00 85.00 70 GLY A O 1
ATOM 524 N N . GLU A 1 71 ? -6.173 -10.650 2.656 1.00 88.25 71 GLU A N 1
ATOM 525 C CA . GLU A 1 71 ? -5.746 -11.276 3.918 1.00 88.25 71 GLU A CA 1
ATOM 526 C C . GLU A 1 71 ? -4.785 -10.383 4.719 1.00 88.25 71 GLU A C 1
ATOM 528 O O . GLU A 1 71 ? -4.508 -10.643 5.892 1.00 88.25 71 GLU A O 1
ATOM 533 N N . GLY A 1 72 ? -4.272 -9.321 4.095 1.00 85.81 72 GLY A N 1
ATOM 534 C CA . GLY A 1 72 ? -3.404 -8.333 4.717 1.00 85.81 72 GLY A CA 1
ATOM 535 C C . GLY A 1 72 ? -4.105 -7.007 4.992 1.00 85.81 72 GLY A C 1
ATOM 536 O O . GLY A 1 72 ? -5.216 -6.731 4.543 1.00 85.81 72 GLY A O 1
ATOM 537 N N . PHE A 1 73 ? -3.417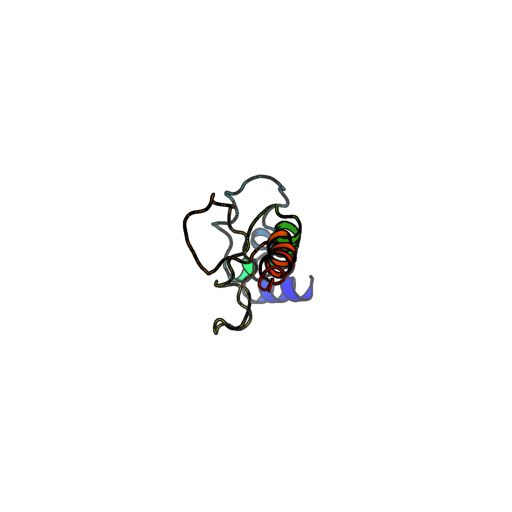 -6.158 5.754 1.00 86.56 73 PHE A N 1
ATOM 538 C CA . PHE A 1 73 ? -3.878 -4.809 6.052 1.00 86.56 73 PHE A CA 1
ATOM 539 C C . PHE A 1 73 ? -3.221 -3.803 5.116 1.00 86.56 73 PHE A C 1
ATOM 541 O O . PHE A 1 73 ? -1.996 -3.737 5.018 1.00 86.56 73 PHE A O 1
ATOM 548 N N . SER A 1 74 ? -4.039 -2.954 4.507 1.00 87.56 74 SER A N 1
ATOM 549 C CA . SER A 1 74 ? -3.564 -1.774 3.795 1.00 87.56 74 SER A CA 1
ATOM 550 C C . SER A 1 74 ? -3.287 -0.632 4.790 1.00 87.56 74 SER A C 1
ATOM 552 O O . SER A 1 74 ? -4.135 -0.227 5.586 1.00 87.56 74 SER A O 1
ATOM 554 N N . TYR A 1 75 ? -2.072 -0.082 4.782 1.00 88.94 75 TYR A N 1
ATOM 555 C CA . TYR A 1 75 ? -1.689 1.025 5.673 1.00 88.94 75 TYR A CA 1
ATOM 556 C C . TYR A 1 75 ? -1.774 2.378 4.968 1.00 88.94 75 TYR A C 1
ATOM 558 O O . TYR A 1 75 ? -0.786 3.094 4.821 1.00 88.94 75 TYR A O 1
ATOM 566 N N . VAL A 1 76 ? -2.989 2.741 4.557 1.00 86.31 76 VAL A N 1
ATOM 567 C CA . VAL A 1 76 ? -3.293 4.028 3.915 1.00 86.31 76 VAL A CA 1
ATOM 568 C C . VAL A 1 76 ? -4.097 4.901 4.870 1.00 86.31 76 VAL A C 1
ATOM 570 O O . VAL A 1 76 ? -5.098 4.445 5.421 1.00 86.31 76 VAL A O 1
ATOM 573 N N . ARG A 1 77 ? -3.666 6.155 5.070 1.00 84.62 77 ARG A N 1
ATOM 574 C CA . ARG A 1 77 ? -4.358 7.112 5.949 1.00 84.62 77 ARG A CA 1
ATOM 575 C C . ARG A 1 77 ? -5.750 7.438 5.410 1.00 84.62 77 ARG A C 1
ATOM 577 O O . ARG A 1 77 ? -5.910 7.758 4.236 1.00 84.62 77 ARG A O 1
ATOM 584 N N . VAL A 1 78 ? -6.735 7.400 6.301 1.00 83.00 78 VAL A N 1
ATOM 585 C CA . VAL A 1 78 ? -8.113 7.821 6.052 1.00 83.00 78 VAL A CA 1
ATOM 586 C C . VAL A 1 78 ? -8.493 8.877 7.093 1.00 83.00 78 VAL A C 1
ATOM 588 O O . VAL A 1 78 ? -8.236 8.665 8.287 1.00 83.00 78 VAL A O 1
ATOM 591 N N . PRO A 1 79 ? -9.105 10.001 6.671 1.00 75.88 79 PRO A N 1
ATOM 592 C CA . PRO A 1 79 ? -9.567 11.032 7.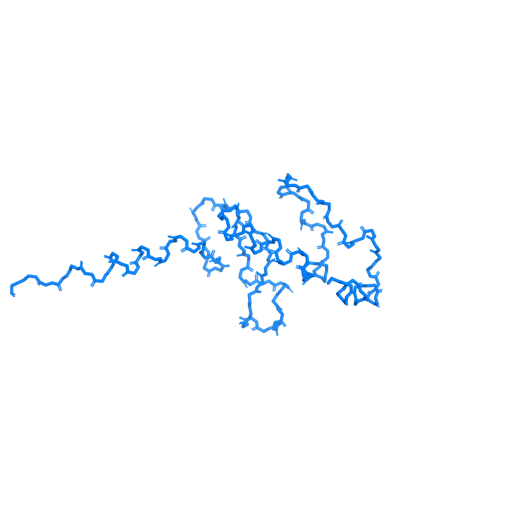587 1.00 75.88 79 PRO A CA 1
ATOM 593 C C . PRO A 1 79 ? -10.605 10.482 8.561 1.00 75.88 79 PRO A C 1
ATOM 595 O O . PRO A 1 79 ? -11.446 9.642 8.220 1.00 75.88 79 PRO A O 1
ATOM 598 N N . ASN A 1 80 ? -10.559 10.989 9.788 1.00 68.8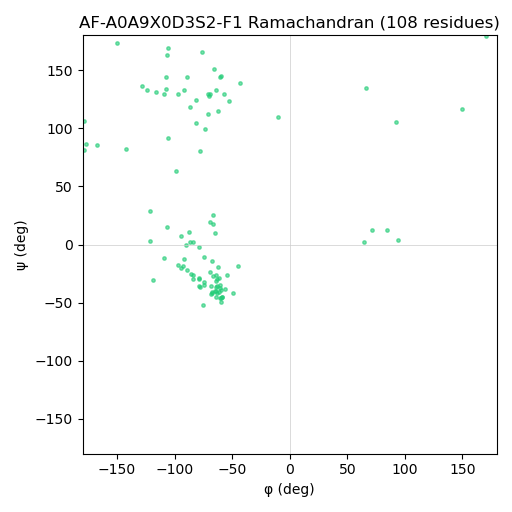8 80 ASN A N 1
ATOM 599 C CA . ASN A 1 80 ? -11.407 10.532 10.878 1.00 68.88 80 ASN A CA 1
ATOM 600 C C . ASN A 1 80 ? -12.823 11.121 10.718 1.00 68.88 80 ASN A C 1
ATOM 602 O O . ASN A 1 80 ? -13.164 12.134 11.323 1.00 68.88 80 ASN A O 1
ATOM 606 N N . LYS A 1 81 ? -13.658 10.532 9.851 1.00 61.56 81 LYS A N 1
ATOM 607 C CA . LYS A 1 81 ? -15.066 10.949 9.718 1.00 61.56 81 LYS A CA 1
ATOM 608 C C . LYS A 1 81 ? -15.841 10.537 10.971 1.00 61.56 81 LYS A C 1
ATOM 610 O O . LYS A 1 81 ? -15.810 9.363 11.345 1.00 61.56 81 LYS A O 1
ATOM 615 N N . THR A 1 82 ? -16.544 11.489 11.587 1.00 48.22 82 THR A N 1
ATOM 616 C CA . THR A 1 82 ? -17.450 11.270 12.724 1.00 48.22 82 THR A CA 1
ATOM 617 C C . THR A 1 82 ? -18.458 10.170 12.389 1.00 48.22 82 THR A C 1
ATOM 619 O O . THR A 1 82 ? -19.142 10.257 11.375 1.00 48.22 82 THR A O 1
ATOM 622 N N . HIS A 1 83 ? -18.479 9.135 13.228 1.00 47.34 83 HIS A N 1
ATOM 623 C CA . HIS A 1 83 ? -19.368 7.969 13.247 1.00 47.34 83 HIS A CA 1
ATOM 624 C C . HIS A 1 83 ? -20.589 8.017 12.307 1.00 47.34 83 HIS A C 1
ATOM 626 O O . HIS A 1 83 ? -21.566 8.715 12.555 1.00 47.34 83 HIS A O 1
ATOM 632 N N . GLY A 1 84 ? -20.541 7.190 11.267 1.00 45.59 84 GLY A N 1
ATOM 633 C CA . GLY A 1 84 ? -21.642 6.922 10.351 1.00 45.59 84 GLY A CA 1
ATOM 634 C C . GLY A 1 84 ? -21.168 5.892 9.337 1.00 45.59 84 GLY A C 1
ATOM 635 O O . GLY A 1 84 ? -20.713 6.261 8.264 1.00 45.59 84 GLY A O 1
ATOM 636 N N . GLU A 1 85 ? -21.198 4.623 9.745 1.00 48.66 85 GLU A N 1
ATOM 637 C CA . GLU A 1 85 ? -20.898 3.435 8.935 1.00 48.66 85 GLU A CA 1
ATOM 638 C C . GLU A 1 85 ? -19.443 3.252 8.440 1.00 48.66 85 GLU A C 1
ATOM 640 O O . GLU A 1 85 ? -18.787 4.153 7.914 1.00 48.66 85 GLU A O 1
ATOM 645 N N . GLN A 1 86 ? -18.954 2.012 8.587 1.00 42.66 86 GLN A N 1
ATOM 646 C CA . GLN A 1 86 ? -18.348 1.161 7.541 1.00 42.66 86 GLN A CA 1
ATOM 647 C C . GLN A 1 86 ? -17.281 0.232 8.147 1.00 42.66 86 GLN A C 1
ATOM 649 O O . GLN A 1 86 ? -16.257 0.681 8.661 1.00 42.66 86 GLN A O 1
ATOM 654 N N . GLY A 1 87 ? -17.541 -1.076 8.065 1.00 52.75 87 GLY A N 1
ATOM 655 C CA . GLY A 1 87 ? -16.831 -2.177 8.732 1.00 52.75 87 GLY A CA 1
ATOM 656 C C . GLY A 1 87 ? -15.399 -2.484 8.275 1.00 52.75 87 GLY A C 1
ATOM 657 O O . GLY A 1 87 ? -14.914 -3.567 8.571 1.00 52.75 87 GLY A O 1
ATOM 658 N N . ASN A 1 88 ? -14.705 -1.550 7.614 1.00 55.09 88 ASN A N 1
ATOM 659 C CA . ASN A 1 88 ? -13.353 -1.759 7.065 1.00 55.09 88 ASN A CA 1
ATOM 660 C C . ASN A 1 88 ? -12.322 -0.766 7.637 1.00 55.09 88 ASN A C 1
ATOM 662 O O . ASN A 1 88 ? -11.368 -0.376 6.960 1.00 55.09 88 ASN A O 1
ATOM 666 N N . ARG A 1 89 ? -12.524 -0.297 8.873 1.00 59.94 89 ARG A N 1
ATOM 667 C CA . ARG A 1 89 ? -11.609 0.639 9.540 1.00 59.94 89 ARG A CA 1
ATOM 668 C C . ARG A 1 89 ? -11.013 -0.016 10.762 1.00 59.94 89 ARG A C 1
ATOM 670 O O . ARG A 1 89 ? -11.739 -0.576 11.582 1.00 59.94 89 ARG A O 1
ATOM 677 N N . MET A 1 90 ? -9.694 0.074 10.894 1.00 54.94 90 MET A N 1
ATOM 678 C CA . MET A 1 90 ? -9.061 -0.453 12.088 1.00 54.94 90 MET A CA 1
ATOM 679 C C . MET A 1 90 ? -9.395 0.444 13.279 1.00 54.94 90 MET A C 1
ATOM 681 O O . MET A 1 90 ? -9.241 1.670 13.201 1.00 54.94 90 MET A O 1
ATOM 685 N N . PRO A 1 91 ? -9.863 -0.142 14.383 1.00 54.50 91 PRO A N 1
ATOM 686 C CA . PRO A 1 91 ? -10.055 0.607 15.598 1.00 54.50 91 PRO A CA 1
ATOM 687 C C . PRO A 1 91 ? -8.693 0.991 16.159 1.00 54.50 91 PRO A C 1
ATOM 689 O O . PRO A 1 91 ? -7.802 0.159 16.327 1.00 54.50 91 PRO A O 1
ATOM 692 N N . VAL A 1 92 ? -8.535 2.272 16.470 1.00 53.66 92 VAL A N 1
ATOM 693 C CA . VAL A 1 92 ? -7.404 2.726 17.274 1.00 53.66 92 VAL A CA 1
ATOM 694 C C . VAL A 1 92 ? -7.440 1.947 18.591 1.00 53.66 92 VAL A C 1
ATOM 696 O O . VAL A 1 92 ? -8.492 1.855 19.233 1.00 53.66 92 VAL A O 1
ATOM 699 N N . CYS A 1 93 ? -6.300 1.354 18.954 1.00 47.50 93 CYS A N 1
ATOM 700 C CA . CYS A 1 93 ? -6.086 0.388 20.045 1.00 47.50 93 CYS A CA 1
ATOM 701 C C . CYS A 1 93 ? -6.772 0.749 21.391 1.00 47.50 93 CYS A C 1
ATOM 703 O O . CYS A 1 93 ? -7.034 -0.114 22.222 1.00 47.50 93 CYS A O 1
ATOM 705 N N . SER A 1 94 ? -7.152 2.015 21.584 1.00 45.91 94 SER A N 1
ATOM 706 C CA . SER A 1 94 ? -7.819 2.543 22.777 1.00 45.91 94 SER A CA 1
ATOM 707 C C . SER A 1 94 ? -9.225 1.978 23.069 1.00 45.91 94 SER A C 1
ATOM 709 O O . SER A 1 94 ? -9.641 1.950 24.223 1.00 45.91 94 SER A O 1
ATOM 711 N N . THR A 1 95 ? -9.984 1.498 22.075 1.00 51.03 95 THR A N 1
ATOM 712 C CA . THR A 1 95 ? -11.413 1.150 22.301 1.00 51.03 95 THR A CA 1
ATOM 713 C C . THR A 1 95 ? -11.690 -0.320 22.637 1.00 51.03 95 THR A C 1
ATOM 715 O O . THR A 1 95 ? -12.712 -0.618 23.255 1.00 51.03 95 THR A O 1
ATOM 718 N N . TYR A 1 96 ? -10.784 -1.248 22.313 1.00 46.94 96 TYR A N 1
ATOM 719 C CA . TYR A 1 96 ? -11.045 -2.690 22.474 1.00 46.94 96 TYR A CA 1
ATOM 720 C C . TYR A 1 96 ? -10.646 -3.229 23.848 1.00 46.94 96 TYR A C 1
ATOM 722 O O . TYR A 1 96 ? -11.216 -4.217 24.306 1.00 46.94 96 TYR A O 1
ATOM 730 N N . PHE A 1 97 ? -9.740 -2.548 24.555 1.00 46.12 97 PHE A N 1
ATOM 731 C CA . PHE A 1 97 ? -9.332 -2.980 25.891 1.00 46.12 97 PHE A CA 1
ATOM 732 C C . PHE A 1 97 ? -10.404 -2.698 26.956 1.00 46.12 97 PHE A C 1
ATOM 734 O O . PHE A 1 97 ? -10.570 -3.491 27.876 1.00 46.12 97 PHE A O 1
ATOM 741 N N . LEU A 1 98 ? -11.192 -1.621 26.818 1.00 47.97 98 LEU A N 1
ATOM 742 C CA . LEU A 1 98 ? -12.304 -1.347 27.742 1.00 47.97 98 LEU A CA 1
ATOM 743 C C . LEU A 1 98 ? -13.598 -2.084 27.373 1.00 47.97 98 LEU A C 1
ATOM 745 O O . LEU A 1 98 ? -14.356 -2.435 28.275 1.00 47.97 98 LEU A O 1
ATOM 749 N N . SER A 1 99 ? -13.847 -2.364 26.088 1.00 48.50 99 SER A N 1
ATOM 750 C CA . SER A 1 99 ? -15.030 -3.129 25.670 1.00 48.50 99 SER A CA 1
ATOM 751 C C . SER A 1 99 ? -15.004 -4.558 26.216 1.00 48.50 99 SER A C 1
ATOM 753 O O . SER A 1 99 ? -16.009 -4.985 26.777 1.00 48.50 99 SER A O 1
ATOM 755 N N . LEU A 1 100 ? -13.867 -5.265 26.148 1.00 50.53 100 LEU A N 1
ATOM 756 C CA . LEU A 1 100 ? -13.769 -6.621 26.703 1.00 50.53 100 LEU A CA 1
ATOM 757 C C . LEU A 1 100 ? -13.888 -6.660 28.236 1.00 50.53 100 LEU A C 1
ATOM 759 O O . LEU A 1 100 ? -14.338 -7.666 28.777 1.00 50.53 100 LEU A O 1
ATOM 763 N N . ILE A 1 101 ? -13.527 -5.579 28.937 1.00 55.19 101 ILE A N 1
ATOM 764 C CA . ILE A 1 101 ? -13.659 -5.502 30.400 1.00 55.19 101 ILE A CA 1
ATOM 765 C C . ILE A 1 101 ? -15.112 -5.209 30.813 1.00 55.19 101 ILE A C 1
ATOM 767 O O . ILE A 1 101 ? -15.579 -5.758 31.808 1.00 55.19 101 ILE A O 1
ATOM 771 N N . PHE A 1 102 ? -15.860 -4.405 30.047 1.00 52.69 102 PHE A N 1
ATOM 772 C CA . PHE A 1 102 ? -17.222 -4.004 30.428 1.00 52.69 102 PHE A CA 1
ATOM 773 C C . PHE A 1 102 ? -18.333 -4.985 30.021 1.00 52.69 102 PHE A C 1
ATOM 775 O O . PHE A 1 102 ? -19.362 -5.019 30.691 1.00 52.69 102 PHE A O 1
ATOM 782 N N . THR A 1 103 ? -18.160 -5.813 28.983 1.00 57.69 103 THR A N 1
ATOM 783 C CA . THR A 1 103 ? -19.194 -6.796 28.580 1.00 57.69 103 THR A CA 1
ATOM 784 C C . THR A 1 103 ? -19.071 -8.170 29.251 1.00 57.69 103 THR A C 1
ATOM 786 O O . THR A 1 103 ? -19.884 -9.046 28.971 1.00 57.69 103 THR A O 1
ATOM 789 N N . GLY A 1 104 ? -18.078 -8.388 30.124 1.00 55.53 104 GLY A N 1
ATOM 790 C CA . GLY A 1 104 ? -17.757 -9.718 30.668 1.00 55.53 104 GLY A CA 1
ATOM 791 C C . GLY A 1 104 ? -18.073 -9.971 32.146 1.00 55.53 104 GLY A C 1
ATOM 792 O O . GLY A 1 104 ? -18.009 -11.120 32.574 1.00 55.53 104 GLY A O 1
ATOM 793 N N . ILE A 1 105 ? -18.395 -8.954 32.953 1.00 53.41 105 ILE A N 1
ATOM 794 C CA . ILE A 1 105 ? -18.600 -9.123 34.403 1.00 53.41 105 ILE A CA 1
ATOM 795 C C . ILE A 1 105 ? -19.760 -8.232 34.854 1.00 53.41 105 ILE A C 1
ATOM 797 O O . ILE A 1 105 ? -19.522 -7.123 35.295 1.00 53.41 105 ILE A O 1
ATOM 801 N N . ILE A 1 106 ? -21.003 -8.688 34.680 1.00 52.34 106 ILE A N 1
ATOM 802 C CA . ILE A 1 106 ? -22.187 -8.477 35.547 1.00 52.34 106 ILE A CA 1
ATOM 803 C C . ILE A 1 106 ? -23.311 -9.293 34.889 1.00 52.34 106 ILE A C 1
ATOM 805 O O . ILE A 1 106 ? -24.063 -8.810 34.049 1.00 52.34 106 ILE A O 1
ATOM 809 N N . SER A 1 107 ? -23.394 -10.576 35.220 1.00 49.56 107 SER A N 1
ATOM 810 C CA . SER A 1 107 ? -24.646 -11.341 35.188 1.00 49.56 107 SER A CA 1
ATOM 811 C C . SER A 1 107 ? -24.417 -12.653 35.914 1.00 49.56 107 SER A C 1
ATOM 813 O O . SER A 1 107 ? -24.039 -13.643 35.297 1.00 49.56 107 SER A O 1
ATOM 815 N N . HIS A 1 108 ? -24.586 -12.625 37.235 1.00 35.84 108 HIS A N 1
ATOM 816 C CA . HIS A 1 108 ? -25.612 -13.411 37.931 1.00 35.84 108 HIS A CA 1
ATOM 817 C C . HIS A 1 108 ? -25.534 -13.111 39.437 1.00 35.84 108 HIS A C 1
ATOM 819 O O . HIS A 1 108 ? -24.607 -13.568 40.106 1.00 35.84 108 HIS A O 1
ATOM 825 N N . PRO A 1 109 ? -26.483 -12.343 39.993 1.00 52.81 109 PRO A N 1
ATOM 826 C CA . PRO A 1 109 ? -26.917 -12.531 41.360 1.00 52.81 109 PRO A CA 1
ATOM 827 C C . PRO A 1 109 ? -28.074 -13.546 41.409 1.00 52.81 109 PRO A C 1
ATOM 829 O O . PRO A 1 109 ? -28.962 -13.514 40.557 1.00 52.81 109 PRO A O 1
ATOM 832 N N . HIS A 1 110 ? -28.061 -14.330 42.489 1.00 39.56 110 HIS A N 1
ATOM 833 C CA . HIS A 1 110 ? -29.111 -15.194 43.042 1.00 39.56 110 HIS A CA 1
ATOM 834 C C . HIS A 1 110 ? -29.128 -16.669 42.616 1.00 39.56 110 HIS A C 1
ATOM 836 O O . HIS A 1 110 ? -29.684 -17.006 41.550 1.00 39.56 110 HIS A O 1
#

Solvent-accessible surface area (backbone atoms only — not comparable to full-atom values): 7036 Å² total; per-residue (Å²): 109,70,72,59,53,49,53,38,46,76,72,66,48,51,78,86,68,71,59,75,74,91,59,97,65,72,103,66,75,77,75,84,60,56,58,76,57,47,52,31,68,73,47,25,51,52,32,47,54,38,19,74,70,64,74,35,33,34,32,32,69,55,84,40,20,88,61,78,75,79,86,37,63,9,39,41,75,35,83,78,72,79,89,76,87,72,99,53,57,57,73,49,76,78,60,62,67,56,49,64,61,66,79,70,73,88,88,83,88,137

pLDDT: mean 70.27, std 17.48, range [35.84, 89.75]

Foldseek 3Di:
DVVLVVVCVVVVNDPVLLDPDPDPDDPPSLPPHDLSSCLGPVNLVVLVVCLLVVNFKAQQDDSNAPVVPSPGGRSHTDHDDPDDDDDRIDDRPVPPVVVVVVVPDDDDDD

Organism: NCBI:txid174260

Sequence (110 aa):
MLAAEQRLKDAGYGEKSLFSCDDDNDDSESKNIDDEVRTAPWNTTRAFISAMRGKCQLAVTGSADPTGCGEGFSYVRVPNKTHGEQGNRMPVCSTYFLSLIFTGIISHPH